Protein AF-A0AAW3D7R9-F1 (afdb_monomer)

Nearest PDB structures (foldseek):
  5k36-assembly1_K  TM=5.743E-01  e=4.861E+00  Saccharomyces cerevisiae S288C

Structure (mmCIF, N/CA/C/O backbone):
data_AF-A0AAW3D7R9-F1
#
_entry.id   AF-A0AAW3D7R9-F1
#
loop_
_atom_site.group_PDB
_atom_site.id
_atom_site.type_symbol
_atom_site.label_atom_id
_atom_site.label_alt_id
_atom_site.label_comp_id
_atom_site.label_asym_id
_atom_site.label_entity_id
_atom_site.label_seq_id
_atom_site.pdbx_PDB_ins_code
_atom_site.Cartn_x
_atom_site.Cartn_y
_atom_site.Cartn_z
_atom_site.occupancy
_atom_site.B_iso_or_equiv
_atom_site.auth_seq_id
_atom_site.auth_comp_id
_atom_site.auth_asym_id
_atom_site.auth_atom_id
_atom_site.pdbx_PDB_model_num
ATOM 1 N N . MET A 1 1 ? 8.468 19.723 -17.005 1.00 37.00 1 MET A N 1
ATOM 2 C CA . MET A 1 1 ? 8.501 18.451 -17.759 1.00 37.00 1 MET A CA 1
ATOM 3 C C . MET A 1 1 ? 7.152 17.773 -17.588 1.00 37.00 1 MET A C 1
ATOM 5 O O . MET A 1 1 ? 6.798 17.452 -16.463 1.00 37.00 1 MET A O 1
ATOM 9 N N . ASN A 1 2 ? 6.387 17.628 -18.673 1.00 45.56 2 ASN A N 1
ATOM 10 C CA . ASN A 1 2 ? 5.114 16.903 -18.682 1.00 45.56 2 ASN A CA 1
ATOM 11 C C . ASN 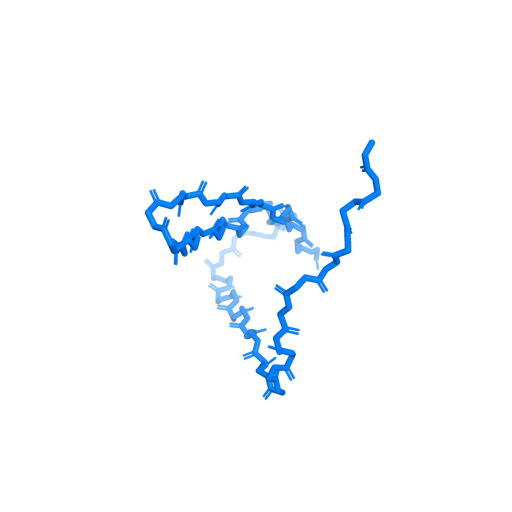A 1 2 ? 5.407 15.408 -18.538 1.00 45.56 2 ASN A C 1
ATOM 13 O O . ASN A 1 2 ? 5.799 14.757 -19.504 1.00 45.56 2 ASN A O 1
ATOM 17 N N . GLY A 1 3 ? 5.274 14.874 -17.326 1.00 46.06 3 GLY A N 1
ATOM 18 C CA . GLY A 1 3 ? 5.370 13.441 -17.088 1.00 46.06 3 GLY A CA 1
ATOM 19 C C . GLY A 1 3 ? 4.163 12.741 -17.698 1.00 46.06 3 GLY A C 1
ATOM 20 O O . GLY A 1 3 ? 3.105 12.684 -17.084 1.00 46.06 3 GLY A O 1
ATOM 21 N N . THR A 1 4 ? 4.294 12.222 -18.916 1.00 53.56 4 THR A N 1
ATOM 22 C CA . THR A 1 4 ? 3.335 11.245 -19.449 1.00 53.56 4 THR A CA 1
ATOM 23 C C . THR A 1 4 ? 3.340 10.021 -18.539 1.00 53.56 4 THR A C 1
ATOM 25 O O . THR A 1 4 ? 4.372 9.358 -18.435 1.00 53.56 4 THR A O 1
ATOM 28 N N . SER A 1 5 ? 2.207 9.708 -17.903 1.00 59.25 5 SER A N 1
ATOM 29 C CA . SER A 1 5 ? 2.011 8.441 -17.193 1.00 59.25 5 SER A CA 1
ATOM 30 C C . SER A 1 5 ? 2.316 7.278 -18.139 1.00 59.25 5 SER A C 1
ATOM 32 O O . SER A 1 5 ? 1.596 7.039 -19.106 1.00 59.25 5 SER A O 1
ATOM 34 N N . LYS A 1 6 ? 3.424 6.578 -17.890 1.00 57.06 6 LYS A N 1
ATOM 35 C CA . LYS A 1 6 ? 3.820 5.356 -18.593 1.00 57.06 6 LYS A CA 1
ATOM 36 C C . LYS A 1 6 ? 3.465 4.188 -17.679 1.00 57.06 6 LYS A C 1
ATOM 38 O O . LYS A 1 6 ? 4.166 3.939 -16.705 1.00 57.06 6 LYS A O 1
ATOM 43 N N . GLY A 1 7 ? 2.363 3.504 -17.963 1.00 63.16 7 GLY A N 1
ATOM 44 C CA . GLY A 1 7 ? 1.931 2.348 -17.183 1.00 63.16 7 GLY A CA 1
ATOM 45 C C . GLY A 1 7 ? 0.663 1.720 -17.744 1.00 63.16 7 GLY A C 1
ATOM 46 O O . GLY A 1 7 ? -0.136 2.394 -18.391 1.00 63.16 7 GLY A O 1
ATOM 47 N N . THR A 1 8 ? 0.493 0.425 -17.499 1.00 67.31 8 THR A N 1
ATOM 48 C CA . THR A 1 8 ? -0.757 -0.289 -17.771 1.00 67.31 8 THR A CA 1
ATOM 49 C C . THR A 1 8 ? -1.579 -0.290 -16.492 1.00 67.31 8 THR A C 1
ATOM 51 O O . THR A 1 8 ? -1.135 -0.829 -15.478 1.00 67.31 8 THR A O 1
ATOM 54 N N . THR A 1 9 ? -2.774 0.301 -16.523 1.00 66.94 9 THR A N 1
ATOM 55 C CA . THR A 1 9 ? -3.739 0.133 -15.433 1.00 66.94 9 THR A CA 1
ATOM 56 C C . THR A 1 9 ? -4.319 -1.270 -15.531 1.00 66.94 9 THR A C 1
ATOM 58 O O . THR A 1 9 ? -5.118 -1.563 -16.417 1.00 66.94 9 THR A O 1
ATOM 61 N N . TYR A 1 10 ? -3.909 -2.150 -14.627 1.00 62.31 10 TYR A N 1
ATOM 62 C CA . TYR A 1 10 ? -4.621 -3.400 -14.394 1.00 62.31 10 TYR A CA 1
ATOM 63 C C . TYR A 1 10 ? -5.850 -3.090 -13.534 1.00 62.31 10 TYR A C 1
ATOM 65 O O . TYR A 1 10 ? -5.768 -2.243 -12.644 1.00 62.31 10 TYR A O 1
ATOM 73 N N . ASN A 1 11 ? -6.975 -3.772 -13.771 1.00 71.00 11 ASN A N 1
ATOM 74 C CA . ASN A 1 11 ? -8.139 -3.727 -12.877 1.00 71.00 11 ASN A CA 1
ATOM 75 C C . ASN A 1 11 ? -7.795 -4.420 -11.547 1.00 71.00 11 A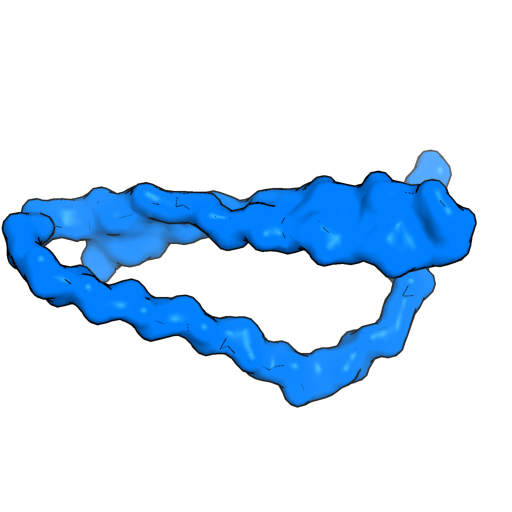SN A C 1
ATOM 77 O O . ASN A 1 11 ? -8.216 -5.541 -11.276 1.00 71.00 11 ASN A O 1
ATOM 81 N N . GLY A 1 12 ? -6.961 -3.766 -10.743 1.00 65.12 12 GLY A N 1
ATOM 82 C CA . GLY A 1 12 ? -6.594 -4.168 -9.397 1.00 65.12 12 GLY A CA 1
ATOM 83 C C . GLY A 1 12 ? -7.424 -3.390 -8.388 1.00 65.12 12 GLY A C 1
ATOM 84 O O . GLY A 1 12 ? -7.552 -2.171 -8.485 1.00 65.12 12 GLY A O 1
ATOM 85 N N . ARG A 1 13 ? -7.984 -4.092 -7.404 1.00 76.19 13 ARG A N 1
ATOM 86 C CA . ARG A 1 13 ? -8.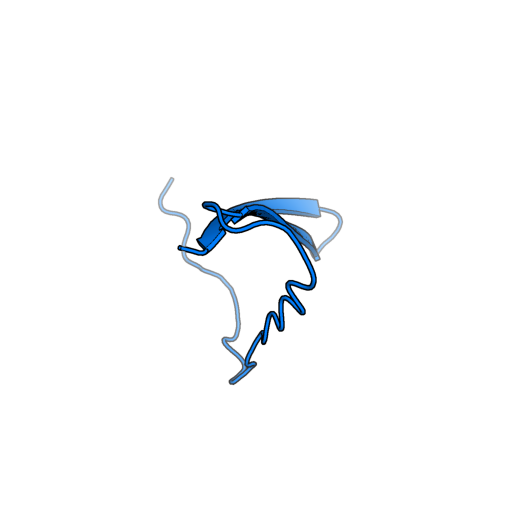629 -3.477 -6.243 1.00 76.19 13 ARG A CA 1
ATOM 87 C C . ARG A 1 13 ? -7.695 -3.624 -5.048 1.00 76.19 13 ARG A C 1
ATOM 89 O O . ARG A 1 13 ? -7.406 -4.749 -4.653 1.00 76.19 13 ARG A O 1
ATOM 96 N N . ILE A 1 14 ? -7.256 -2.51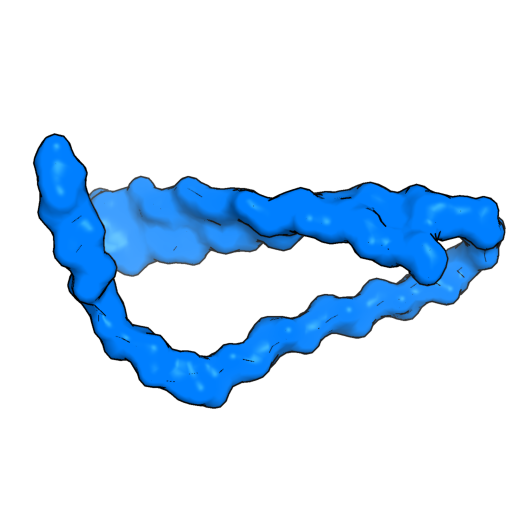0 -4.467 1.00 74.50 14 ILE A N 1
ATOM 97 C CA . ILE A 1 14 ? -6.629 -2.510 -3.139 1.00 74.50 14 ILE A CA 1
ATOM 98 C C . ILE A 1 14 ? -7.763 -2.357 -2.125 1.00 74.50 14 ILE A C 1
ATOM 100 O O . ILE A 1 14 ? -8.471 -1.353 -2.141 1.00 74.50 14 ILE A O 1
ATOM 104 N N . VAL A 1 15 ? -7.968 -3.373 -1.289 1.00 77.50 15 VAL A N 1
ATOM 105 C CA . VAL A 1 15 ? -8.930 -3.339 -0.178 1.00 77.50 15 VAL A CA 1
ATOM 106 C C . VAL A 1 15 ? -8.143 -3.184 1.111 1.00 77.50 15 VAL A C 1
ATOM 108 O O . VAL A 1 15 ? -7.200 -3.938 1.345 1.00 77.50 15 VAL A O 1
ATOM 111 N N . ILE A 1 16 ? -8.517 -2.197 1.920 1.00 74.06 16 ILE A N 1
ATOM 112 C CA . ILE A 1 16 ? -7.916 -1.943 3.228 1.00 74.06 16 ILE A CA 1
ATOM 113 C C . ILE A 1 16 ? -9.002 -2.190 4.264 1.00 74.06 16 ILE A C 1
ATOM 115 O O . ILE A 1 16 ? -9.800 -1.304 4.564 1.00 74.06 16 ILE A O 1
ATOM 119 N N . ASP A 1 17 ? -9.041 -3.415 4.780 1.00 76.50 17 ASP A N 1
ATOM 120 C CA . ASP A 1 17 ? -9.948 -3.784 5.859 1.00 76.50 17 ASP A CA 1
ATOM 121 C C . ASP A 1 17 ? -9.300 -3.421 7.196 1.00 76.50 17 ASP A C 1
ATOM 123 O O . ASP A 1 17 ? -8.493 -4.163 7.762 1.00 76.50 17 ASP A O 1
ATOM 127 N N . CYS A 1 18 ? -9.635 -2.238 7.704 1.00 71.19 18 CYS A N 1
ATOM 128 C CA . CYS A 1 18 ? -9.255 -1.841 9.051 1.00 71.19 18 CYS A CA 1
ATOM 129 C C . CYS A 1 18 ? -10.225 -2.477 10.051 1.00 71.19 18 CYS A C 1
ATOM 131 O O . CYS A 1 18 ? -11.292 -1.932 10.330 1.00 71.19 18 CYS A O 1
ATOM 133 N N . ALA A 1 19 ? -9.842 -3.631 10.606 1.00 72.19 19 ALA A N 1
ATOM 134 C CA . ALA A 1 19 ? -10.517 -4.228 11.755 1.00 72.19 19 ALA A CA 1
ATOM 135 C C . ALA A 1 19 ? -10.253 -3.371 13.000 1.00 72.19 1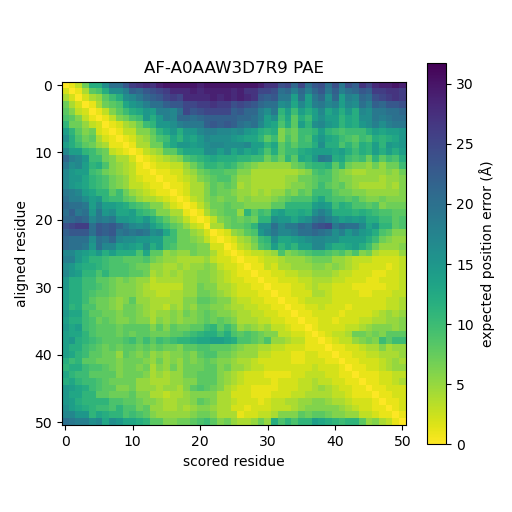9 ALA A C 1
ATOM 137 O O . ALA A 1 19 ? -9.345 -3.618 13.792 1.00 72.19 19 ALA A O 1
ATOM 138 N N . ILE A 1 20 ? -11.028 -2.305 13.131 1.00 71.62 20 ILE A N 1
ATOM 139 C CA . ILE A 1 20 ? -10.980 -1.423 14.281 1.00 71.62 20 ILE A CA 1
ATOM 140 C C . ILE A 1 20 ? -11.695 -2.124 15.438 1.00 71.62 20 ILE A C 1
ATOM 142 O O . ILE A 1 20 ? -12.921 -2.188 15.497 1.00 71.62 20 ILE A O 1
ATOM 146 N N . THR A 1 21 ? -10.917 -2.666 16.370 1.00 64.69 21 THR A N 1
ATOM 147 C CA . THR A 1 21 ? -11.418 -3.203 17.638 1.00 64.69 21 THR A CA 1
ATOM 148 C C . THR A 1 21 ? -10.909 -2.306 18.764 1.00 64.69 21 THR A C 1
ATOM 150 O O . THR A 1 21 ? -9.747 -2.413 19.152 1.00 64.69 21 THR A O 1
ATOM 153 N N . GLY A 1 22 ? -11.727 -1.372 19.262 1.00 69.25 22 GLY A N 1
ATOM 154 C CA . GLY A 1 22 ? -11.281 -0.448 20.310 1.00 69.25 22 GLY A CA 1
ATOM 155 C C . GLY A 1 22 ? -12.143 0.799 20.520 1.00 69.25 22 GLY A C 1
ATOM 156 O O . GLY A 1 22 ? -13.317 0.839 20.159 1.00 69.25 22 GLY A O 1
ATOM 157 N N . MET A 1 23 ? -11.528 1.799 21.162 1.00 68.56 23 MET A N 1
ATOM 158 C CA . MET A 1 23 ? -12.127 3.074 21.570 1.00 68.56 23 MET A CA 1
ATOM 159 C C . MET A 1 23 ? -12.519 3.933 20.353 1.00 68.56 23 MET A C 1
ATOM 161 O O . MET A 1 23 ? -11.701 4.049 19.441 1.00 68.56 23 MET A O 1
ATOM 165 N N . PRO A 1 24 ? -13.711 4.557 20.343 1.00 72.25 24 PRO A N 1
ATOM 166 C CA . PRO A 1 24 ? -14.182 5.371 19.224 1.00 72.25 24 PRO A CA 1
ATOM 167 C C . PRO A 1 24 ? -13.317 6.620 19.008 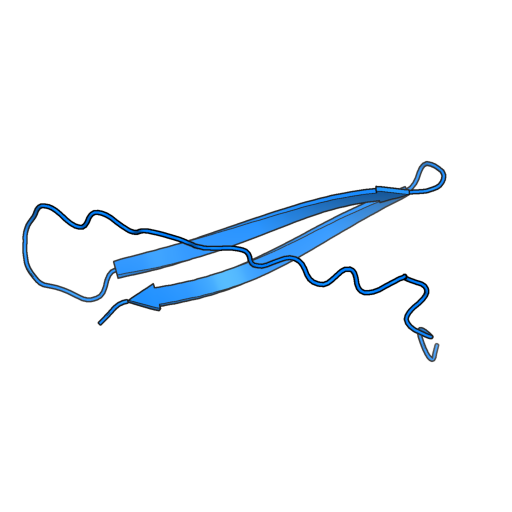1.00 72.25 24 PRO A C 1
ATOM 169 O O . PRO A 1 24 ? -12.944 7.303 19.963 1.00 72.25 24 PRO A O 1
ATOM 172 N N . GLY A 1 25 ? -13.032 6.936 17.746 1.00 74.69 25 GLY A N 1
ATOM 173 C CA . GLY A 1 25 ? -12.304 8.132 17.327 1.00 74.69 25 GLY A CA 1
ATOM 174 C C . GLY A 1 25 ? -11.869 8.045 15.861 1.00 74.69 25 GLY A C 1
ATOM 175 O O . 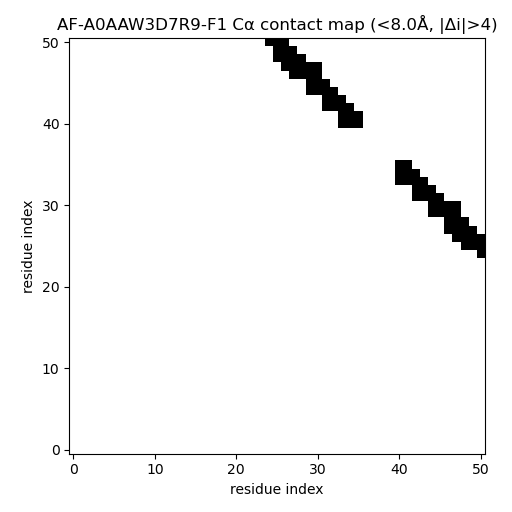GLY A 1 25 ? -11.962 6.970 15.271 1.00 74.69 25 GLY A O 1
ATOM 176 N N . PRO A 1 26 ? -11.394 9.149 15.258 1.00 78.44 26 PRO A N 1
ATOM 177 C CA . PRO A 1 26 ? -10.861 9.104 13.905 1.00 78.44 26 PRO A CA 1
ATOM 178 C C . PRO A 1 26 ? -9.548 8.311 13.877 1.00 78.44 26 PRO A C 1
ATOM 180 O O . PRO A 1 26 ? -8.589 8.659 14.569 1.00 78.44 26 PRO A O 1
ATOM 183 N N . TYR A 1 27 ? -9.479 7.268 13.052 1.00 80.62 27 TYR A N 1
ATOM 184 C CA . TYR A 1 27 ? -8.245 6.520 12.818 1.00 80.62 27 TYR A CA 1
ATOM 185 C C . TYR A 1 27 ? -7.495 7.159 11.664 1.00 80.62 27 TYR A C 1
ATOM 187 O O . TYR A 1 27 ? -7.994 7.238 10.541 1.00 80.62 27 TYR A O 1
ATOM 195 N N . ILE A 1 28 ? -6.285 7.623 11.952 1.00 85.94 28 ILE A N 1
ATOM 196 C CA . ILE A 1 28 ? -5.416 8.272 10.978 1.00 85.94 28 ILE A CA 1
ATOM 197 C C . ILE A 1 28 ? -4.291 7.300 10.642 1.00 85.94 28 ILE A C 1
ATOM 199 O O . ILE A 1 28 ? -3.642 6.755 11.534 1.00 85.94 28 ILE A O 1
ATOM 203 N N . GLY A 1 29 ? -4.059 7.082 9.353 1.00 83.88 29 GLY A N 1
ATOM 204 C CA . GLY A 1 29 ? -3.015 6.189 8.868 1.00 83.88 29 GLY A CA 1
ATOM 205 C C . GLY A 1 29 ? -2.479 6.626 7.514 1.00 83.88 29 GLY A C 1
ATOM 206 O O . GLY A 1 29 ? -2.971 7.576 6.911 1.00 83.88 29 GLY A O 1
ATOM 207 N N . THR A 1 30 ? -1.471 5.914 7.022 1.00 89.19 30 THR A N 1
ATOM 208 C CA . THR A 1 30 ? -0.863 6.194 5.721 1.00 89.19 30 THR A CA 1
ATOM 209 C C . THR A 1 30 ? -0.631 4.889 4.984 1.00 89.19 30 THR A C 1
ATOM 211 O O . THR A 1 30 ? -0.039 3.961 5.529 1.00 89.19 30 THR A O 1
ATOM 214 N N . VAL A 1 31 ? -1.054 4.833 3.725 1.00 87.25 31 VAL A N 1
ATOM 215 C CA . VAL A 1 31 ? -0.666 3.763 2.803 1.00 87.25 31 VAL A CA 1
ATOM 216 C C . VAL A 1 31 ? 0.565 4.229 2.057 1.00 87.25 31 VAL A C 1
ATOM 218 O O . VAL A 1 31 ? 0.489 5.181 1.285 1.00 87.25 31 VAL A O 1
ATOM 221 N N . SER A 1 32 ? 1.691 3.563 2.280 1.00 89.81 32 SER A N 1
ATOM 222 C CA . SER A 1 32 ? 2.936 3.823 1.560 1.00 89.81 32 SER A CA 1
ATOM 223 C C . SER A 1 32 ? 3.111 2.794 0.451 1.00 89.81 32 SER A C 1
ATOM 225 O O . SER A 1 32 ? 2.972 1.596 0.680 1.00 89.81 32 SER A O 1
ATOM 227 N N . MET A 1 33 ? 3.430 3.260 -0.750 1.00 88.75 33 MET A N 1
ATOM 228 C CA . MET A 1 33 ? 3.685 2.429 -1.921 1.00 88.75 33 MET A CA 1
ATOM 229 C C . MET A 1 33 ? 5.097 2.692 -2.418 1.00 88.75 33 MET A C 1
ATOM 231 O O . MET A 1 33 ? 5.517 3.844 -2.536 1.00 88.75 33 MET A O 1
ATOM 235 N N . SER A 1 34 ? 5.809 1.624 -2.749 1.00 89.94 34 SER A N 1
ATOM 236 C CA . SER A 1 34 ? 7.096 1.675 -3.426 1.00 89.94 34 SER A CA 1
ATOM 237 C C . SER A 1 34 ? 7.057 0.772 -4.654 1.00 89.94 34 SER A C 1
ATOM 239 O O . SER A 1 34 ? 6.474 -0.310 -4.633 1.00 89.94 34 SER A O 1
ATOM 241 N N . ILE A 1 35 ? 7.655 1.231 -5.747 1.00 84.69 35 ILE A N 1
ATOM 242 C CA . ILE A 1 35 ? 7.797 0.463 -6.980 1.00 84.69 35 ILE A CA 1
ATOM 243 C C . ILE A 1 35 ? 9.200 0.656 -7.536 1.00 84.69 35 ILE A C 1
ATOM 245 O O . ILE A 1 35 ? 9.714 1.774 -7.583 1.00 84.69 35 ILE A O 1
ATOM 249 N N . SER A 1 36 ? 9.816 -0.438 -7.970 1.00 89.81 36 SER A N 1
ATOM 250 C CA . SER A 1 36 ? 11.082 -0.413 -8.688 1.00 89.81 36 SER A CA 1
ATOM 251 C C . SER A 1 36 ? 10.845 -0.685 -10.173 1.00 89.81 36 SER A C 1
ATOM 253 O O . SER A 1 36 ? 10.093 -1.583 -10.547 1.00 89.81 36 SER A O 1
ATOM 255 N N . SER A 1 37 ? 11.451 0.121 -11.046 1.00 83.56 37 SER A N 1
ATOM 256 C CA . SER A 1 37 ? 11.349 -0.047 -12.499 1.00 83.56 37 SER A CA 1
ATOM 257 C C . SER A 1 37 ? 12.600 0.473 -13.197 1.00 83.56 37 SER A C 1
ATOM 259 O O . SER A 1 37 ? 13.022 1.609 -12.974 1.00 83.56 37 SER A O 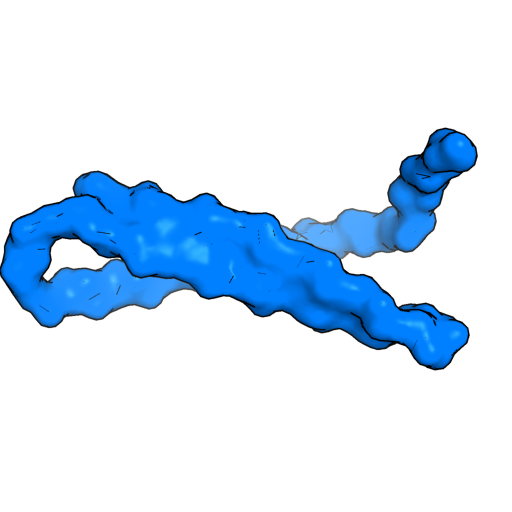1
ATOM 261 N N . GLY A 1 38 ? 13.221 -0.371 -14.028 1.00 86.69 38 GLY A N 1
ATOM 262 C CA . GLY A 1 38 ? 14.417 -0.007 -14.799 1.00 86.69 38 GLY A CA 1
ATOM 263 C C . GLY A 1 38 ? 15.590 0.484 -13.941 1.00 86.69 38 GLY A C 1
ATOM 264 O O . GLY A 1 38 ? 16.295 1.398 -14.353 1.00 86.69 38 GLY A O 1
ATOM 265 N N . GLY A 1 39 ? 15.758 -0.059 -12.730 1.00 90.31 39 GLY A N 1
ATOM 266 C CA . GLY A 1 39 ? 16.795 0.365 -11.777 1.00 90.31 39 GLY A CA 1
ATOM 267 C C . GLY A 1 39 ? 16.455 1.616 -10.956 1.00 90.31 39 GLY A C 1
ATOM 268 O O . GLY A 1 39 ? 17.233 1.993 -10.086 1.00 90.31 39 GLY A O 1
ATOM 269 N N . ASN A 1 40 ? 15.294 2.237 -11.182 1.00 87.56 40 ASN A N 1
ATOM 270 C CA . ASN A 1 40 ? 14.809 3.373 -10.399 1.00 87.56 40 ASN A CA 1
ATOM 271 C C . ASN A 1 40 ? 13.826 2.912 -9.325 1.00 87.56 40 ASN A C 1
ATOM 273 O O . ASN A 1 40 ? 13.082 1.957 -9.541 1.00 87.56 40 ASN A O 1
ATOM 277 N N . ASN A 1 41 ? 13.781 3.637 -8.208 1.00 89.50 41 ASN A N 1
ATOM 278 C CA . ASN A 1 41 ? 12.796 3.443 -7.150 1.00 89.50 41 ASN A CA 1
ATOM 279 C C . ASN A 1 41 ? 11.871 4.658 -7.091 1.00 89.50 41 ASN A C 1
ATOM 281 O O . ASN A 1 41 ? 12.335 5.794 -7.020 1.00 89.50 41 ASN A O 1
ATOM 285 N N . TYR A 1 42 ? 10.569 4.407 -7.091 1.00 84.06 42 TYR A N 1
ATOM 286 C CA . TYR A 1 42 ? 9.532 5.415 -6.931 1.00 84.06 42 TYR A CA 1
ATOM 287 C C . TYR A 1 42 ? 8.754 5.096 -5.664 1.00 84.06 42 TYR A C 1
ATOM 289 O O . TYR A 1 42 ? 8.387 3.946 -5.431 1.00 84.06 42 TYR A O 1
ATOM 297 N N . SER A 1 43 ? 8.492 6.110 -4.850 1.00 90.69 43 SER A N 1
ATOM 298 C CA . SER A 1 43 ? 7.703 5.975 -3.631 1.00 90.69 43 SER A CA 1
ATOM 299 C C . SER A 1 43 ? 6.637 7.056 -3.568 1.00 90.69 43 SER A C 1
ATOM 301 O O . SER A 1 43 ? 6.890 8.196 -3.953 1.00 90.69 43 SER A O 1
ATOM 303 N N . GLY A 1 44 ? 5.467 6.707 -3.050 1.00 87.62 44 GLY A N 1
ATOM 304 C CA . GLY A 1 44 ? 4.369 7.634 -2.805 1.00 87.62 44 GLY A CA 1
ATOM 305 C C . GLY A 1 44 ? 3.539 7.185 -1.612 1.00 87.62 44 GLY A C 1
ATOM 306 O O . GLY A 1 44 ? 3.631 6.037 -1.179 1.00 87.62 44 GLY A O 1
ATOM 307 N N . SER A 1 45 ? 2.732 8.090 -1.073 1.00 91.06 45 SER A N 1
ATOM 308 C CA . SER A 1 45 ? 1.867 7.792 0.062 1.00 91.06 45 SER A CA 1
ATOM 309 C C . SER A 1 45 ? 0.482 8.405 -0.100 1.00 91.06 45 SER A C 1
ATOM 311 O O . SER A 1 45 ? 0.323 9.476 -0.684 1.00 91.06 45 SER A O 1
ATOM 313 N N . ILE A 1 46 ? -0.525 7.702 0.418 1.00 88.44 46 ILE A N 1
ATOM 314 C CA . ILE A 1 46 ? -1.912 8.160 0.493 1.00 88.44 46 ILE A CA 1
ATOM 315 C C . ILE A 1 46 ? -2.278 8.247 1.980 1.00 88.44 46 ILE A C 1
ATOM 317 O O . ILE A 1 46 ? -2.321 7.205 2.645 1.00 88.44 46 ILE A O 1
ATOM 321 N N . PRO A 1 47 ? -2.504 9.452 2.534 1.00 88.69 47 PRO A N 1
ATOM 322 C CA . PRO A 1 47 ? -3.024 9.590 3.887 1.00 88.69 47 PRO A CA 1
ATOM 323 C C . PRO A 1 47 ? -4.474 9.094 3.939 1.00 88.69 47 PRO A C 1
ATOM 325 O O . PRO A 1 47 ? -5.262 9.340 3.027 1.00 88.69 47 PRO A O 1
ATOM 328 N N . LEU A 1 48 ? -4.820 8.402 5.018 1.00 85.31 48 LEU A N 1
ATOM 329 C CA . LEU A 1 48 ? -6.148 7.868 5.288 1.00 85.31 48 LEU A CA 1
ATOM 330 C C . LEU A 1 48 ? -6.691 8.447 6.590 1.00 85.31 48 LEU A C 1
ATOM 332 O O . LEU A 1 48 ? -5.976 8.585 7.584 1.00 85.31 48 LEU A O 1
ATOM 336 N N . THR A 1 49 ? -7.983 8.745 6.589 1.00 84.56 49 THR A N 1
ATOM 337 C CA . THR A 1 49 ? -8.752 9.084 7.785 1.00 84.56 49 THR A CA 1
ATOM 338 C C . THR A 1 49 ? -10.026 8.255 7.760 1.00 84.56 49 THR A C 1
ATOM 340 O O . THR A 1 49 ? -10.778 8.321 6.791 1.00 84.56 49 THR A O 1
ATOM 343 N N . ILE A 1 50 ? -10.239 7.453 8.800 1.00 78.62 50 ILE A N 1
ATOM 344 C CA . ILE A 1 50 ? -11.427 6.616 8.981 1.00 78.62 50 ILE A CA 1
ATOM 345 C C . ILE A 1 50 ? -12.206 7.213 10.145 1.00 78.62 50 ILE A C 1
ATOM 347 O O . ILE A 1 50 ? -11.673 7.306 11.250 1.00 78.62 50 ILE A O 1
ATOM 351 N N . SER A 1 51 ? -13.426 7.663 9.871 1.00 73.75 51 SER A N 1
ATOM 352 C CA . SER A 1 51 ? -14.326 8.337 10.814 1.00 73.75 51 SER A CA 1
ATOM 353 C C . SER A 1 51 ? -15.469 7.441 11.253 1.00 73.75 51 SER A C 1
ATOM 355 O O . SER A 1 51 ? -16.040 6.797 10.343 1.00 73.75 51 SER A O 1
#

pLDDT: mean 76.01, std 12.97, range [37.0, 91.06]

Radius of gyration: 15.74 Å; Cα contacts (8 Å, |Δi|>4): 39; chains: 1; bounding box: 31×23×41 Å

Seconda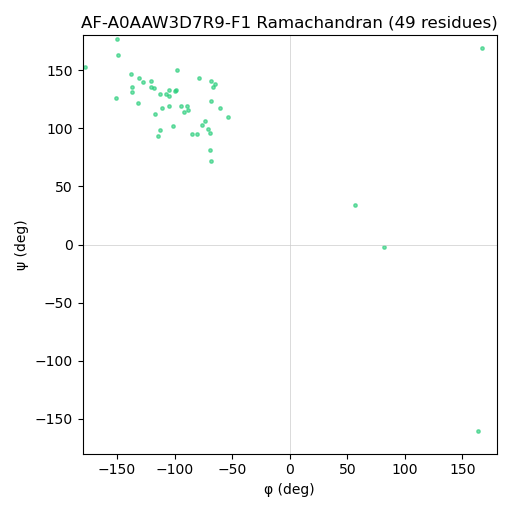ry structure (DSSP, 8-state):
---------------------SS-S-EEEEEEEEEEETTEEEEEEEEEEE-

Organism: Francisella tularensis (NCBI:txid263)

Mean predicted aligned error: 8.73 Å

Solvent-accessible surface area (backbone atoms only — not comparable to full-atom values): 3820 Å² total; per-residue (Å²): 133,87,77,73,87,84,76,81,87,68,99,72,82,88,81,82,85,78,84,82,81,78,84,91,69,74,47,76,52,70,51,76,48,75,50,76,57,97,92,41,79,48,74,54,74,48,82,45,77,48,122

Foldseek 3Di:
DPDDDDDDDDPDDDDDDPPDDDDDDKDKDKDKDWDDDPNDIDIDIDIDIDD

Sequence (51 aa):
MNGTSKGTTYNGRIVIDCAITGMPGPYIGTVSMSISSGGNNYSGSIPLTIS